Protein AF-A0A8B6HEI5-F1 (afdb_monomer)

Radius of gyration: 11.9 Å; Cα contacts (8 Å, |Δi|>4): 104; chains: 1; bounding box: 39×23×25 Å

InterPro domains:
  IPR000372 Leucine-rich repeat N-terminal domain [PF01462] (9-36)
  IPR000372 Leucine-rich repeat N-terminal domain [SM00013] (9-41)
  IPR032675 Leucine-rich repeat domain superfamily [G3DSA:3.80.10.10] (7-65)
  IPR052313 Platelet Glycoprotein Ib-IX-V Complex [PTHR22650] (6-63)

Structure (mmCIF, N/CA/C/O backbone):
data_AF-A0A8B6HEI5-F1
#
_entry.id   AF-A0A8B6HEI5-F1
#
loop_
_atom_site.group_PDB
_atom_site.id
_atom_site.type_symbol
_atom_site.label_atom_id
_atom_site.label_alt_id
_atom_site.label_comp_id
_atom_site.label_asym_id
_atom_site.label_entity_id
_atom_site.label_seq_id
_atom_site.pdbx_PDB_ins_code
_atom_site.Cartn_x
_atom_site.Cartn_y
_atom_site.Cartn_z
_atom_site.occupancy
_atom_site.B_iso_or_equiv
_atom_site.auth_seq_id
_atom_site.auth_comp_id
_atom_site.auth_asym_id
_atom_site.auth_atom_id
_atom_site.pdbx_PDB_model_num
ATOM 1 N N . MET A 1 1 ? 24.534 13.483 -5.816 1.00 48.34 1 MET A N 1
ATOM 2 C CA . MET A 1 1 ? 23.389 13.974 -5.015 1.00 48.34 1 MET A CA 1
ATOM 3 C C . MET A 1 1 ? 22.136 13.939 -5.878 1.00 48.34 1 MET A C 1
ATOM 5 O O . MET A 1 1 ? 22.246 14.235 -7.057 1.00 48.34 1 MET A O 1
ATOM 9 N N . ALA A 1 2 ? 21.009 13.574 -5.253 1.00 44.44 2 ALA A N 1
ATOM 10 C CA . ALA A 1 2 ? 19.626 13.520 -5.751 1.00 44.44 2 ALA A CA 1
ATOM 11 C C . ALA A 1 2 ? 19.297 12.476 -6.839 1.00 44.44 2 ALA A C 1
ATOM 13 O O . ALA A 1 2 ? 19.446 12.702 -8.033 1.00 44.44 2 ALA A O 1
ATOM 14 N N . CYS A 1 3 ? 18.756 11.341 -6.390 1.00 49.00 3 CYS A N 1
ATOM 15 C CA . CYS A 1 3 ? 17.948 10.451 -7.214 1.00 49.00 3 CYS A CA 1
ATOM 16 C C . CYS A 1 3 ? 16.639 11.198 -7.534 1.00 49.00 3 CYS A C 1
ATOM 18 O O . CYS A 1 3 ? 15.773 11.310 -6.668 1.00 49.00 3 CYS A O 1
ATOM 20 N N . THR A 1 4 ? 16.510 11.786 -8.723 1.00 49.84 4 THR A N 1
ATOM 21 C CA . THR A 1 4 ? 15.291 12.500 -9.144 1.00 49.84 4 THR A CA 1
ATOM 22 C C . THR A 1 4 ? 14.227 11.518 -9.628 1.00 49.84 4 THR A C 1
ATOM 24 O O . THR A 1 4 ? 13.717 11.649 -10.740 1.00 49.84 4 THR A O 1
ATOM 27 N N . VAL A 1 5 ? 13.889 10.509 -8.819 1.00 52.69 5 VAL A N 1
ATOM 28 C CA . VAL A 1 5 ? 12.686 9.727 -9.102 1.00 52.69 5 VAL A CA 1
ATOM 29 C C . VAL A 1 5 ? 11.518 10.633 -8.756 1.00 52.69 5 VAL A C 1
ATOM 31 O O . VAL A 1 5 ? 11.162 10.799 -7.590 1.00 52.69 5 VAL A O 1
ATOM 34 N N . THR A 1 6 ? 10.939 11.263 -9.768 1.00 48.66 6 THR A N 1
ATOM 35 C CA . THR A 1 6 ? 9.633 11.907 -9.677 1.00 48.66 6 THR A CA 1
ATOM 36 C C . THR A 1 6 ? 8.590 10.801 -9.480 1.00 48.66 6 THR A C 1
ATOM 38 O O . THR A 1 6 ? 7.834 10.463 -10.385 1.00 48.66 6 THR A O 1
ATOM 41 N N . VAL A 1 7 ? 8.557 10.192 -8.287 1.00 54.94 7 VAL A N 1
ATOM 42 C CA . VAL A 1 7 ? 7.419 9.395 -7.816 1.00 54.94 7 VAL A CA 1
ATOM 43 C C . VAL A 1 7 ? 6.302 10.372 -7.484 1.00 54.94 7 VAL A C 1
ATOM 45 O O . VAL A 1 7 ? 6.066 10.730 -6.331 1.00 54.94 7 VAL A O 1
ATOM 48 N N . ASN A 1 8 ? 5.660 10.887 -8.526 1.00 59.56 8 ASN A N 1
ATOM 49 C CA . ASN A 1 8 ? 4.500 11.746 -8.386 1.00 59.56 8 ASN A CA 1
ATOM 50 C C . ASN A 1 8 ? 3.369 10.879 -7.806 1.00 59.56 8 ASN A C 1
ATOM 52 O O . ASN A 1 8 ? 2.692 10.164 -8.538 1.00 59.56 8 ASN A O 1
ATOM 56 N N . GLY A 1 9 ? 3.265 10.850 -6.476 1.00 67.38 9 GLY A N 1
ATOM 57 C CA . GLY A 1 9 ? 2.239 10.102 -5.757 1.00 67.38 9 GLY A CA 1
ATOM 58 C C . GLY A 1 9 ? 2.723 8.972 -4.853 1.00 67.38 9 GLY A C 1
ATOM 59 O O . GLY A 1 9 ? 1.982 8.025 -4.661 1.00 67.38 9 GLY A O 1
ATOM 60 N N . CYS A 1 10 ? 3.934 9.015 -4.285 1.00 78.12 10 CYS A N 1
ATO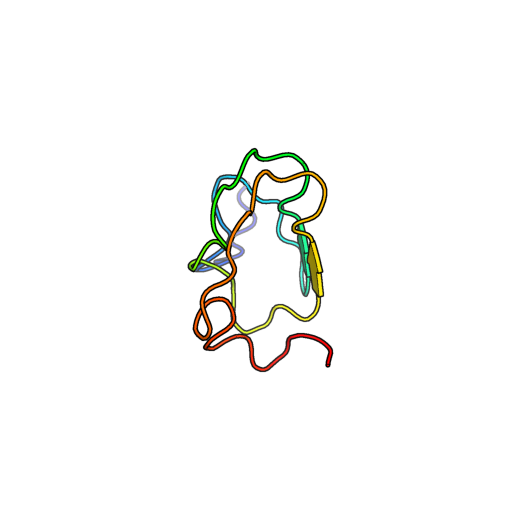M 61 C CA . CYS A 1 10 ? 4.203 8.168 -3.116 1.00 78.12 10 CYS A CA 1
ATOM 62 C C . CYS A 1 10 ? 3.644 8.839 -1.845 1.00 78.12 10 CY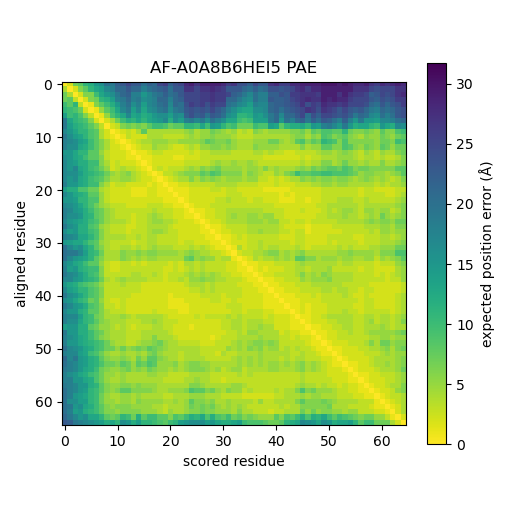S A C 1
ATOM 64 O O . CYS A 1 10 ? 4.034 9.977 -1.566 1.00 78.12 10 CYS A O 1
ATOM 66 N N . PRO A 1 11 ? 2.784 8.182 -1.040 1.00 81.62 11 PRO A N 1
ATOM 67 C CA . PRO A 1 11 ? 2.315 8.773 0.208 1.00 81.62 11 PRO A CA 1
ATOM 68 C C . PRO A 1 11 ? 3.495 9.038 1.154 1.00 81.62 11 PRO A C 1
ATOM 70 O O . PRO A 1 11 ? 4.360 8.181 1.319 1.00 81.62 11 PRO A O 1
ATOM 73 N N . THR A 1 12 ? 3.510 10.184 1.839 1.00 80.00 12 THR A N 1
ATOM 74 C CA . THR A 1 12 ? 4.577 10.580 2.789 1.00 80.00 12 THR A CA 1
ATOM 75 C C . THR A 1 12 ? 4.791 9.572 3.914 1.00 80.00 12 THR A C 1
ATOM 77 O O . THR A 1 12 ? 5.906 9.386 4.400 1.00 80.00 12 THR A O 1
ATOM 80 N N . LEU A 1 13 ? 3.723 8.890 4.321 1.00 83.81 13 LEU A N 1
ATOM 81 C CA . LEU A 1 13 ? 3.758 7.836 5.327 1.00 83.81 13 LEU A CA 1
ATOM 82 C C . LEU A 1 13 ? 3.958 6.445 4.718 1.00 83.81 13 LEU A C 1
ATOM 84 O O . LEU A 1 13 ? 3.789 5.465 5.425 1.00 83.81 13 LEU A O 1
ATOM 88 N N . CYS A 1 14 ? 4.324 6.307 3.450 1.00 88.25 14 CYS A N 1
ATOM 89 C CA . CYS A 1 14 ? 4.556 5.007 2.831 1.00 88.25 14 CYS A CA 1
ATOM 90 C C . CYS A 1 14 ? 5.952 4.923 2.228 1.00 88.25 14 CYS A C 1
ATOM 92 O O . CYS A 1 14 ? 6.628 5.921 1.993 1.00 88.25 14 CYS A O 1
ATOM 94 N N . ARG A 1 15 ? 6.411 3.693 2.008 1.00 88.31 15 ARG A N 1
ATOM 95 C CA . ARG A 1 15 ? 7.647 3.409 1.290 1.00 88.31 15 ARG A CA 1
ATOM 96 C C . ARG A 1 15 ? 7.298 2.836 -0.069 1.00 88.31 15 ARG A C 1
ATOM 98 O O . ARG A 1 15 ? 6.810 1.712 -0.148 1.00 88.31 15 ARG A O 1
ATOM 105 N N . CYS A 1 16 ? 7.556 3.600 -1.116 1.00 86.25 16 CYS A N 1
ATOM 106 C CA . CYS A 1 16 ? 7.379 3.138 -2.483 1.00 86.25 16 CYS A CA 1
ATOM 107 C C . CYS A 1 16 ? 8.679 2.545 -3.019 1.00 86.25 16 CYS A C 1
ATOM 109 O O . CYS A 1 16 ? 9.778 2.948 -2.634 1.00 86.25 16 CYS A O 1
ATOM 111 N N . SER A 1 17 ? 8.526 1.558 -3.883 1.00 84.75 17 SER A N 1
ATOM 112 C CA . SER A 1 17 ? 9.571 0.987 -4.723 1.00 84.75 17 SER A CA 1
ATOM 113 C C . SER A 1 17 ? 9.083 1.039 -6.174 1.00 84.75 17 SER A C 1
ATOM 115 O O . SER A 1 17 ? 8.062 1.672 -6.441 1.00 84.75 17 SER A O 1
ATOM 117 N N . ASP A 1 18 ? 9.780 0.389 -7.103 1.00 81.25 18 ASP A N 1
ATOM 118 C CA . ASP A 1 18 ? 9.520 0.531 -8.541 1.00 81.25 18 ASP A CA 1
ATOM 119 C C . ASP A 1 18 ? 8.067 0.207 -8.915 1.00 81.25 18 ASP A C 1
ATOM 121 O O . ASP A 1 18 ? 7.446 0.909 -9.708 1.00 81.25 18 ASP A O 1
ATOM 125 N N . THR A 1 19 ? 7.505 -0.845 -8.314 1.00 84.38 19 THR A N 1
ATOM 126 C CA . THR A 1 19 ? 6.166 -1.355 -8.654 1.00 84.38 19 THR A CA 1
ATOM 127 C C . THR A 1 19 ? 5.308 -1.695 -7.438 1.00 84.38 19 THR A C 1
ATOM 129 O O . THR A 1 19 ? 4.213 -2.235 -7.596 1.00 84.38 19 THR A O 1
ATOM 132 N N . TYR A 1 20 ? 5.763 -1.411 -6.214 1.00 88.12 20 TYR A N 1
ATOM 133 C CA . TYR A 1 20 ? 4.983 -1.684 -5.006 1.00 88.12 20 TYR A CA 1
ATOM 134 C C . TYR A 1 20 ? 5.045 -0.547 -3.990 1.00 88.12 20 TYR A C 1
ATOM 136 O O . TYR A 1 20 ? 6.048 0.159 -3.872 1.00 88.12 20 TYR A O 1
ATOM 144 N N . VAL A 1 21 ? 3.975 -0.413 -3.209 1.00 90.19 21 VAL A N 1
ATOM 145 C CA . VAL A 1 21 ? 3.825 0.605 -2.168 1.00 90.19 21 VAL A CA 1
ATOM 146 C C . VAL A 1 21 ? 3.605 -0.072 -0.825 1.00 90.19 21 VAL A C 1
ATOM 148 O O . VAL A 1 21 ? 2.679 -0.862 -0.646 1.00 90.19 21 VAL A O 1
ATOM 151 N N . ASN A 1 22 ? 4.475 0.232 0.135 1.00 91.44 22 ASN A N 1
ATOM 152 C CA . ASN A 1 22 ? 4.407 -0.293 1.489 1.00 91.44 22 ASN A CA 1
ATOM 153 C C . ASN A 1 22 ? 3.958 0.776 2.494 1.00 91.44 22 ASN A C 1
ATOM 155 O O . ASN A 1 22 ? 4.733 1.647 2.885 1.00 91.44 22 ASN A O 1
ATOM 159 N N . CYS A 1 23 ? 2.712 0.656 2.941 1.00 91.50 23 CYS A N 1
ATOM 160 C CA . CYS A 1 23 ? 2.047 1.514 3.917 1.00 91.50 23 CYS A CA 1
ATOM 161 C C . CYS A 1 23 ? 1.762 0.784 5.245 1.00 91.50 23 CYS A C 1
ATOM 163 O O . CYS A 1 23 ? 0.873 1.186 5.993 1.00 91.50 23 CYS A O 1
ATOM 165 N N . MET A 1 24 ? 2.466 -0.309 5.544 1.00 91.44 24 MET A N 1
ATOM 166 C CA . MET A 1 24 ? 2.251 -1.110 6.754 1.00 91.44 24 MET A CA 1
ATOM 167 C C . MET A 1 24 ? 2.523 -0.320 8.042 1.00 91.44 24 MET A C 1
ATOM 169 O O . MET A 1 24 ? 3.539 0.371 8.137 1.00 91.44 24 MET A O 1
ATOM 173 N N . SER A 1 25 ? 1.697 -0.538 9.075 1.00 93.38 25 SER A N 1
ATOM 174 C CA . SER A 1 25 ? 1.924 -0.020 10.438 1.00 93.38 25 SER A CA 1
ATOM 175 C C . SER A 1 25 ? 2.022 1.508 10.515 1.00 93.38 25 SER A C 1
ATOM 177 O O . SER A 1 25 ? 2.856 2.052 11.241 1.00 93.38 25 SER A O 1
ATOM 179 N N . ARG A 1 26 ? 1.179 2.204 9.748 1.00 90.62 26 ARG A N 1
ATOM 180 C CA . ARG A 1 26 ? 1.141 3.672 9.642 1.00 90.62 26 ARG A CA 1
ATOM 181 C C . ARG A 1 26 ? -0.103 4.290 10.267 1.00 90.62 26 ARG A C 1
ATOM 183 O O . ARG A 1 26 ? -0.314 5.489 10.128 1.00 90.62 26 ARG A O 1
ATOM 190 N N . SER A 1 27 ? -0.909 3.479 10.951 1.00 91.62 27 SER A N 1
ATOM 191 C CA . SER A 1 27 ? -2.150 3.898 11.609 1.00 91.62 27 SER A CA 1
ATOM 192 C C . SER A 1 27 ? -3.137 4.584 10.662 1.00 91.62 27 SER A C 1
ATOM 194 O O . SER A 1 27 ? -3.929 5.419 11.089 1.00 91.62 27 SER A O 1
ATOM 196 N N . PHE A 1 28 ? -3.107 4.229 9.373 1.00 89.94 28 PHE A N 1
ATOM 197 C CA . PHE A 1 28 ? -4.109 4.709 8.431 1.00 89.94 28 PHE A CA 1
ATOM 198 C C . PHE A 1 28 ? -5.494 4.218 8.850 1.00 89.94 28 PHE A C 1
ATOM 200 O O . PHE A 1 28 ? -5.664 3.041 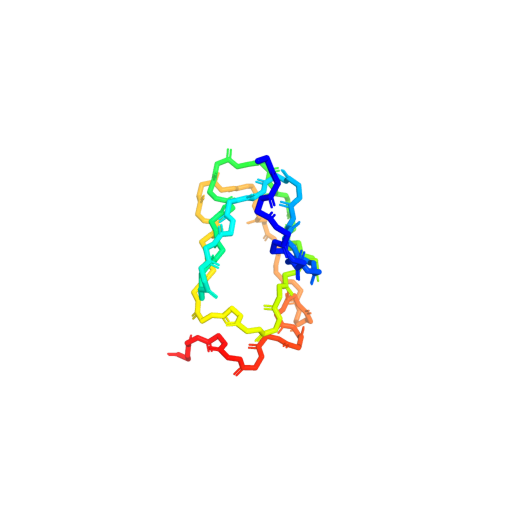9.165 1.00 89.94 28 PHE A O 1
ATOM 207 N N . THR A 1 29 ? -6.471 5.118 8.850 1.00 90.81 29 THR A N 1
ATOM 208 C CA . THR A 1 29 ? -7.888 4.803 9.085 1.00 90.81 29 THR A CA 1
ATOM 209 C C . THR A 1 29 ? -8.651 4.577 7.783 1.00 90.81 29 THR A C 1
ATOM 211 O O . THR A 1 29 ? -9.705 3.949 7.787 1.00 90.81 29 THR A O 1
ATOM 214 N N . THR A 1 30 ? -8.095 5.042 6.665 1.00 89.69 30 THR A N 1
ATOM 215 C CA . THR A 1 30 ? -8.632 4.912 5.310 1.00 89.69 30 THR A CA 1
ATOM 216 C C . THR A 1 30 ? -7.509 4.587 4.328 1.00 89.69 30 THR A C 1
ATOM 218 O O . THR A 1 30 ? -6.323 4.736 4.636 1.00 89.69 30 THR A O 1
ATOM 221 N N . VAL A 1 31 ? -7.867 4.117 3.135 1.00 87.88 31 VAL A N 1
ATOM 222 C CA . VAL A 1 31 ? -6.891 3.890 2.064 1.00 87.88 31 VAL A CA 1
ATOM 223 C C . VAL A 1 31 ? -6.396 5.246 1.542 1.00 87.88 31 VAL A C 1
ATOM 225 O O . VAL A 1 31 ? -7.218 6.092 1.190 1.00 87.88 31 VA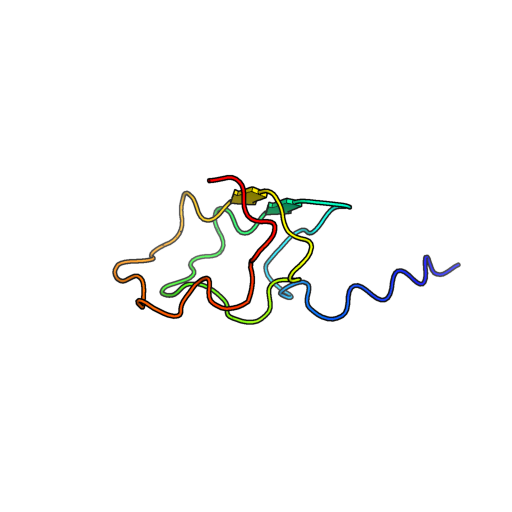L A O 1
ATOM 228 N N . PRO A 1 32 ? -5.075 5.493 1.485 1.00 83.88 32 PRO A N 1
ATOM 229 C CA . PRO A 1 32 ? -4.558 6.738 0.937 1.00 83.88 32 PRO A CA 1
ATOM 230 C C . PRO A 1 32 ? -4.820 6.806 -0.572 1.00 83.88 32 PRO A C 1
ATOM 232 O O . PRO A 1 32 ? -4.483 5.885 -1.304 1.00 83.88 32 PRO A O 1
ATOM 235 N N . SER A 1 33 ? -5.370 7.924 -1.041 1.00 80.56 33 SER A N 1
ATOM 236 C CA . SER A 1 33 ? -5.675 8.175 -2.459 1.00 80.56 33 SER A CA 1
ATOM 237 C C . SER A 1 33 ? -4.454 8.573 -3.292 1.00 80.56 33 SER A C 1
ATOM 239 O O . SER A 1 33 ? -4.500 8.584 -4.517 1.00 80.56 33 SER A O 1
ATOM 241 N N . ASN A 1 34 ? -3.343 8.901 -2.636 1.00 80.31 34 ASN A N 1
ATOM 242 C CA . ASN A 1 34 ? -2.118 9.338 -3.291 1.00 80.31 34 ASN A CA 1
ATOM 243 C C . ASN A 1 34 ? -1.193 8.143 -3.550 1.00 80.31 34 ASN A C 1
ATOM 245 O O . ASN A 1 34 ? -0.114 8.086 -2.971 1.00 80.31 34 ASN A O 1
ATOM 249 N N . ILE A 1 35 ? -1.660 7.153 -4.316 1.00 85.56 35 ILE A N 1
ATOM 250 C CA . ILE A 1 35 ? -0.904 5.951 -4.697 1.00 85.56 35 ILE A CA 1
ATOM 251 C C . ILE A 1 35 ? -0.649 6.001 -6.213 1.00 85.56 35 ILE A C 1
ATOM 253 O O . ILE A 1 35 ? -1.571 6.316 -6.965 1.00 85.56 35 ILE A O 1
ATOM 257 N N . PRO A 1 36 ? 0.559 5.666 -6.706 1.00 85.19 36 PRO A N 1
ATOM 258 C CA . PRO A 1 36 ? 0.848 5.695 -8.137 1.00 85.19 36 PRO A CA 1
ATOM 259 C C . PRO A 1 36 ? 0.037 4.636 -8.893 1.00 85.19 36 PRO A C 1
ATOM 261 O O . PRO A 1 36 ? -0.028 3.485 -8.458 1.00 85.19 36 PRO A O 1
ATOM 264 N N . SER A 1 37 ? -0.495 4.971 -10.071 1.00 85.75 37 SER A N 1
ATOM 265 C CA . SER A 1 37 ? -1.258 4.036 -10.920 1.00 85.75 37 SER A CA 1
ATOM 266 C C . SER A 1 37 ? -0.437 2.845 -11.433 1.00 85.75 37 SER A C 1
ATOM 268 O O . SER A 1 37 ? -1.004 1.807 -11.766 1.00 85.75 37 SER A O 1
ATOM 270 N N . SER A 1 38 ? 0.895 2.963 -11.448 1.00 85.06 38 SER A N 1
ATOM 271 C CA . SER A 1 38 ? 1.845 1.886 -11.761 1.00 85.06 38 SER A CA 1
ATOM 272 C C . SER A 1 38 ? 2.029 0.865 -10.628 1.00 85.06 38 SER A C 1
ATOM 274 O O . SER A 1 38 ? 2.797 -0.089 -10.770 1.00 85.06 38 SER A O 1
ATOM 276 N N . THR A 1 39 ? 1.356 1.053 -9.489 1.00 87.19 39 THR A N 1
ATO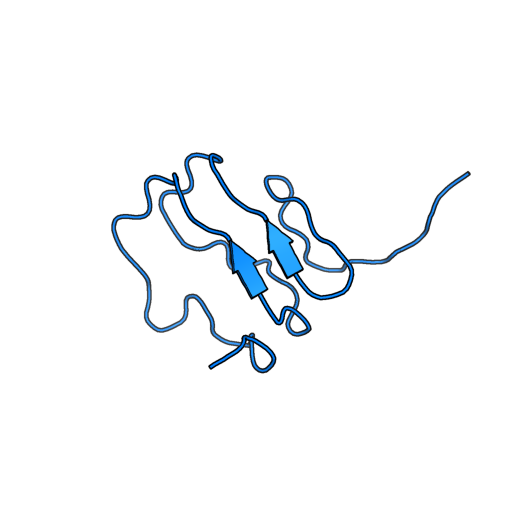M 277 C CA . THR A 1 39 ? 1.455 0.155 -8.335 1.00 87.19 39 THR A CA 1
ATOM 278 C C . THR A 1 39 ? 0.827 -1.195 -8.645 1.00 87.19 39 THR A C 1
ATOM 280 O O . THR A 1 39 ? -0.377 -1.304 -8.837 1.00 87.19 39 THR A O 1
ATOM 283 N N . THR A 1 40 ? 1.645 -2.243 -8.607 1.00 90.81 40 THR A N 1
ATOM 284 C CA . THR A 1 40 ? 1.218 -3.640 -8.767 1.00 90.81 40 THR A CA 1
ATOM 285 C C . THR A 1 40 ? 0.887 -4.315 -7.444 1.00 90.81 40 THR A C 1
ATOM 287 O O . THR A 1 40 ? 0.093 -5.253 -7.403 1.00 90.81 40 THR A O 1
ATOM 290 N N . LYS A 1 41 ? 1.488 -3.848 -6.342 1.00 90.50 41 LYS A N 1
ATOM 291 C CA . LYS A 1 41 ? 1.294 -4.406 -4.998 1.00 90.50 41 LYS A CA 1
ATOM 292 C C . LYS A 1 41 ? 1.192 -3.292 -3.968 1.00 90.50 41 LYS A C 1
ATOM 294 O O . LYS A 1 41 ? 2.085 -2.452 -3.868 1.00 90.50 41 LYS A O 1
ATOM 299 N N . LEU A 1 42 ? 0.137 -3.329 -3.164 1.00 90.44 42 LEU A N 1
ATOM 300 C CA . LEU A 1 42 ? -0.130 -2.352 -2.116 1.00 90.44 42 LEU A CA 1
ATOM 301 C C . LEU A 1 42 ? -0.227 -3.051 -0.759 1.00 90.44 42 LEU A C 1
ATOM 303 O O . LEU A 1 42 ? -1.097 -3.889 -0.535 1.00 90.44 42 LEU A O 1
ATOM 307 N N . TYR A 1 43 ? 0.663 -2.695 0.164 1.00 91.12 43 TYR A N 1
ATOM 308 C CA . TYR A 1 43 ? 0.670 -3.246 1.515 1.00 91.12 43 TYR A CA 1
ATOM 309 C C . TYR A 1 43 ? 0.046 -2.261 2.499 1.00 91.12 43 TYR A C 1
ATOM 311 O O . TYR A 1 43 ? 0.673 -1.274 2.873 1.00 91.12 43 TYR A O 1
ATOM 319 N N . LEU A 1 44 ? -1.161 -2.571 2.969 1.00 91.50 44 LEU A N 1
ATOM 320 C CA . LEU A 1 44 ? -1.894 -1.781 3.970 1.00 91.50 44 LEU A CA 1
ATOM 321 C C . LEU A 1 44 ? -2.111 -2.534 5.293 1.00 91.50 44 LEU A C 1
ATOM 323 O O . LEU A 1 44 ? -2.893 -2.104 6.135 1.00 91.50 44 LEU A O 1
ATOM 327 N N . HIS A 1 45 ? -1.423 -3.656 5.502 1.00 90.06 45 HIS A N 1
ATOM 328 C CA . HIS A 1 45 ? -1.593 -4.477 6.698 1.00 90.06 45 HIS A CA 1
ATOM 329 C C . HIS A 1 45 ? -1.086 -3.777 7.971 1.00 90.06 45 HIS A C 1
ATOM 331 O O . HIS A 1 45 ? -0.194 -2.928 7.928 1.00 90.06 45 HIS A O 1
ATOM 337 N N . ARG A 1 46 ? -1.643 -4.167 9.127 1.00 92.94 46 ARG A N 1
ATOM 338 C CA . ARG A 1 46 ? -1.367 -3.554 10.445 1.00 92.94 46 ARG A CA 1
ATOM 339 C C . ARG A 1 46 ? -1.689 -2.052 10.500 1.00 92.94 46 ARG A C 1
ATOM 341 O O . ARG A 1 46 ? -1.025 -1.307 11.209 1.00 92.94 46 ARG A O 1
ATOM 348 N N . ASN A 1 47 ? -2.689 -1.614 9.741 1.00 92.81 47 ASN A N 1
ATOM 349 C CA . ASN A 1 47 ? -3.303 -0.296 9.888 1.00 92.81 47 ASN A CA 1
ATOM 350 C C . ASN A 1 47 ? -4.657 -0.415 10.597 1.00 92.81 47 ASN A C 1
ATOM 352 O O . ASN A 1 47 ? -5.146 -1.519 10.830 1.00 92.81 47 ASN A O 1
ATOM 356 N N . SER A 1 48 ? -5.261 0.728 10.903 1.00 94.81 48 SER A N 1
ATOM 357 C CA . SER A 1 48 ? -6.566 0.842 11.560 1.00 94.81 48 SER A CA 1
ATOM 358 C C . SER A 1 48 ? -7.683 1.104 10.546 1.00 94.81 48 SER A C 1
ATOM 360 O O . SER A 1 48 ? -8.626 1.835 10.838 1.00 94.81 48 SER A O 1
ATOM 362 N N . ILE A 1 49 ? -7.553 0.550 9.336 1.00 91.12 49 ILE A N 1
ATOM 363 C CA . ILE A 1 49 ? -8.528 0.727 8.259 1.00 91.12 49 ILE A CA 1
ATOM 364 C C . ILE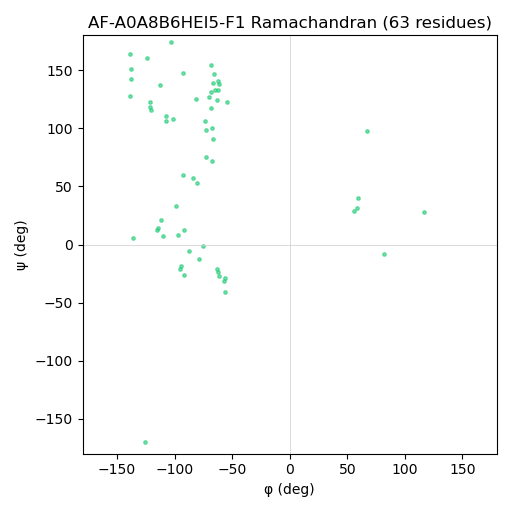 A 1 49 ? -9.754 -0.112 8.603 1.00 91.12 49 ILE A C 1
ATOM 366 O O . ILE A 1 49 ? -9.712 -1.339 8.540 1.00 91.12 49 ILE A O 1
ATOM 370 N N . THR A 1 50 ? -10.832 0.554 9.003 1.00 90.81 50 THR A N 1
ATOM 371 C CA . THR A 1 50 ? -12.108 -0.085 9.358 1.00 90.81 50 THR A CA 1
ATOM 372 C C . THR A 1 50 ? -13.082 -0.117 8.190 1.00 90.81 50 THR A C 1
ATOM 374 O O . THR A 1 50 ? -13.998 -0.936 8.174 1.00 90.81 50 THR A O 1
ATOM 377 N N . GLN A 1 51 ? -12.884 0.765 7.210 1.00 89.00 51 GLN A N 1
ATOM 378 C CA . GLN A 1 51 ? -13.714 0.887 6.022 1.00 89.00 51 GLN A CA 1
ATOM 379 C C . GLN A 1 51 ? -12.835 1.095 4.793 1.00 89.00 51 GLN A C 1
ATOM 381 O O . GLN A 1 51 ? -11.810 1.776 4.841 1.00 89.00 51 GLN A O 1
ATOM 386 N N . ILE A 1 52 ? -13.249 0.481 3.691 1.00 88.69 52 ILE A N 1
ATOM 387 C CA . ILE A 1 52 ? -12.621 0.634 2.386 1.00 88.69 52 ILE A CA 1
ATOM 388 C C . ILE A 1 52 ? -13.691 1.190 1.459 1.00 88.69 52 ILE A C 1
ATOM 390 O O . ILE A 1 52 ? -14.703 0.532 1.219 1.00 88.69 52 ILE A O 1
ATOM 394 N N . ASP A 1 53 ? -13.469 2.401 0.961 1.00 88.25 53 ASP A N 1
ATOM 395 C CA . ASP A 1 53 ? -14.357 3.010 -0.021 1.00 88.25 53 ASP A CA 1
ATOM 396 C C . ASP A 1 53 ? -14.311 2.230 -1.337 1.00 88.25 53 ASP A C 1
ATOM 398 O O . ASP A 1 53 ? -13.260 1.733 -1.743 1.00 88.25 53 ASP A O 1
ATOM 402 N N . ALA A 1 54 ? -15.433 2.176 -2.057 1.00 86.88 54 ALA A N 1
ATOM 403 C CA . ALA A 1 54 ? -15.486 1.538 -3.377 1.00 86.88 54 ALA A CA 1
ATOM 404 C C . ALA A 1 54 ? -14.465 2.144 -4.360 1.00 86.88 54 ALA A C 1
ATOM 406 O O . ALA A 1 54 ? -13.931 1.447 -5.218 1.00 86.88 54 ALA A O 1
ATOM 407 N N . ASN A 1 55 ? -14.146 3.427 -4.169 1.00 87.25 55 ASN A N 1
ATOM 408 C CA . ASN A 1 55 ? -13.218 4.188 -5.000 1.00 87.25 55 ASN A CA 1
ATOM 409 C C . ASN A 1 55 ? -11.797 4.245 -4.403 1.00 87.25 55 ASN A C 1
ATOM 411 O O . ASN A 1 55 ? -10.946 4.978 -4.896 1.00 87.25 55 ASN A O 1
ATOM 415 N N . ALA A 1 56 ? -11.515 3.499 -3.329 1.00 85.62 56 ALA A N 1
ATOM 416 C CA . ALA A 1 56 ? -10.223 3.520 -2.636 1.00 85.62 56 ALA A CA 1
ATOM 417 C C . ALA A 1 56 ? -9.037 3.091 -3.518 1.00 85.62 56 ALA A C 1
ATOM 419 O O . ALA A 1 56 ? -7.900 3.488 -3.271 1.00 85.62 56 ALA A O 1
ATOM 420 N N . PHE A 1 57 ? -9.303 2.264 -4.528 1.00 87.19 57 PHE A N 1
ATOM 421 C CA . PHE A 1 57 ? -8.307 1.756 -5.474 1.00 87.19 57 PHE A CA 1
ATOM 422 C C . PHE A 1 57 ? -8.550 2.272 -6.893 1.00 87.19 57 PHE A C 1
ATOM 424 O O . PHE A 1 57 ? -8.003 1.730 -7.855 1.00 87.19 57 PHE A O 1
ATOM 431 N N . ASP A 1 58 ? -9.389 3.296 -7.035 1.00 86.50 58 ASP A N 1
ATOM 432 C CA . ASP A 1 58 ? -9.731 3.840 -8.338 1.00 86.50 58 ASP A CA 1
ATOM 433 C C . ASP A 1 58 ? -8.481 4.453 -8.989 1.00 86.50 58 ASP A C 1
ATOM 435 O O . ASP A 1 58 ? -7.681 5.130 -8.341 1.00 86.50 58 ASP A O 1
ATOM 439 N N . GLY A 1 59 ? -8.245 4.135 -10.261 1.00 83.06 59 GLY A N 1
ATOM 440 C CA . GLY A 1 59 ? -7.009 4.501 -10.967 1.00 83.06 59 GLY A CA 1
ATOM 441 C C . GLY A 1 59 ? -5.799 3.578 -10.736 1.00 83.06 59 GLY A C 1
ATOM 442 O O . GLY A 1 59 ? -4.815 3.685 -11.476 1.00 83.06 59 GLY A O 1
ATOM 443 N N . LEU A 1 60 ? -5.861 2.609 -9.812 1.00 87.00 60 LEU A N 1
ATOM 444 C CA . LEU A 1 60 ? -4.813 1.591 -9.618 1.00 87.00 60 LEU A CA 1
ATOM 445 C C . LEU A 1 60 ? -4.982 0.406 -10.581 1.00 87.00 60 LEU A C 1
ATOM 447 O O . LEU A 1 60 ? -5.089 -0.749 -10.179 1.00 87.00 60 LEU A O 1
ATOM 451 N N . SER A 1 61 ? -4.997 0.697 -11.881 1.00 85.94 61 SER A N 1
ATOM 452 C CA . SER A 1 61 ? -5.228 -0.297 -12.945 1.00 85.94 61 SER A CA 1
ATOM 453 C C . SER A 1 61 ? -4.177 -1.414 -13.023 1.00 85.94 61 SER A C 1
ATOM 455 O O . SER A 1 61 ? -4.475 -2.494 -13.527 1.00 85.94 61 SER A O 1
ATOM 457 N N . ALA A 1 62 ? -2.961 -1.172 -12.520 1.00 86.88 62 ALA A N 1
ATOM 458 C CA . ALA A 1 62 ? -1.885 -2.159 -12.480 1.00 86.88 62 ALA A CA 1
ATOM 459 C C . ALA A 1 62 ? -1.910 -3.052 -11.227 1.00 86.88 62 ALA A C 1
ATOM 461 O O . ALA A 1 62 ? -1.093 -3.973 -11.138 1.00 86.88 62 ALA A O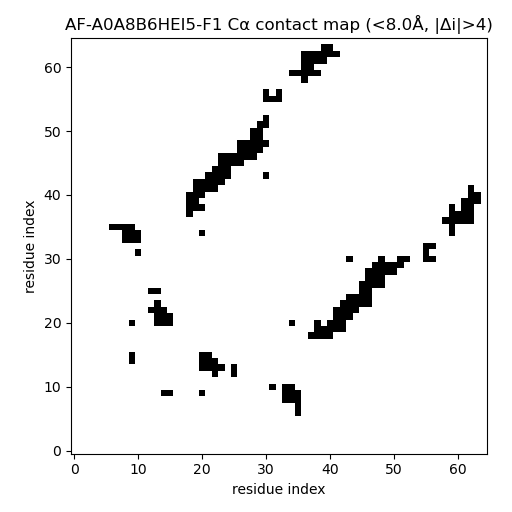 1
ATOM 462 N N . LEU A 1 63 ? -2.800 -2.786 -10.260 1.00 85.25 63 LEU A N 1
ATOM 463 C CA . LEU A 1 63 ? -2.858 -3.530 -9.005 1.00 85.25 63 LEU A CA 1
ATOM 464 C C . LEU A 1 63 ? -3.204 -4.992 -9.301 1.00 85.25 63 LEU A C 1
ATOM 466 O O . LEU A 1 63 ? -4.194 -5.278 -9.974 1.00 85.25 63 LEU A O 1
ATOM 470 N N . GLY A 1 64 ? -2.356 -5.910 -8.829 1.00 78.00 64 GLY A N 1
ATOM 471 C CA . GLY A 1 64 ? -2.521 -7.340 -9.070 1.00 78.00 64 GLY A CA 1
ATOM 472 C C . GLY A 1 64 ? -3.906 -7.802 -8.624 1.00 78.00 64 GLY A C 1
ATOM 473 O O . GLY A 1 64 ? -4.276 -7.590 -7.469 1.00 78.00 64 GLY A O 1
ATOM 474 N N . ARG A 1 6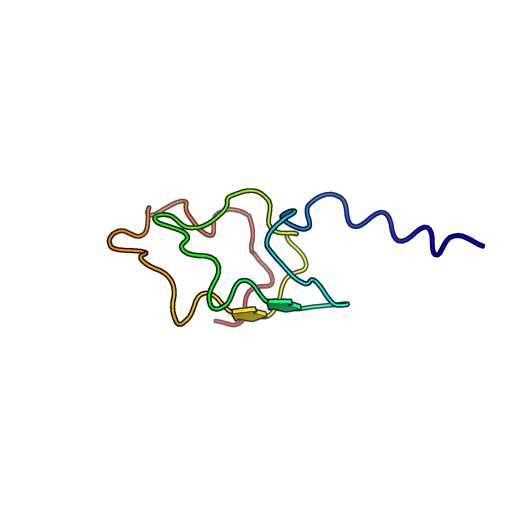5 ? -4.655 -8.378 -9.567 1.00 60.03 65 ARG A N 1
ATOM 475 C CA . ARG A 1 65 ? -6.007 -8.898 -9.359 1.00 60.03 65 ARG A CA 1
ATOM 476 C C . ARG A 1 65 ? -6.009 -10.138 -8.471 1.00 60.03 65 ARG A C 1
ATOM 478 O O . ARG A 1 65 ? -5.065 -10.951 -8.606 1.00 60.03 65 ARG A O 1
#

Organism: Mytilus galloprovincialis (NCBI:txid29158)

Foldseek 3Di:
DDPPPPPQQQPPQWDDDPAAIGNAQSQDCEQDPRHDLSHQYYHHYNHNPPDYDPCSCPSVPNHHD

Secondary structure (DSSP, 8-state):
-------TT--TTSEE-SSEEE-TTS--SS--S---TT-SEEE-TTS------TTTTTT-TTS--

Sequence (65 aa):
MACTVTVNGCPTLCRCSDTYVNCMSRSFTTVPSNIPSSTTKLYLHRNSITQIDANAFDGLSALGR

Nearest PDB structures (foldseek):
  3g3a-assembly1_A  TM=9.498E-01  e=1.892E-05  Petromyzon ma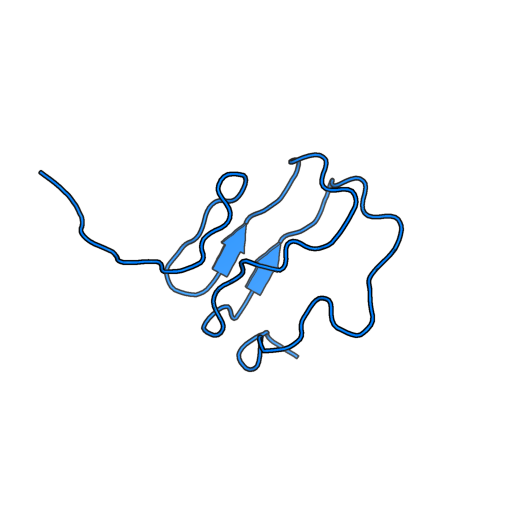rinus
  6bxc-assembly1_D  TM=9.407E-01  e=1.892E-05  Petromyzon marinus
  5uff-assembly1_A  TM=9.440E-01  e=2.211E-05  Petromyzon marinus
  9cj0-assembly1_A  TM=9.473E-01  e=3.019E-05  Petromyzon marinus
  3g3b-assembly2_C  TM=9.355E-01  e=3.528E-05  Petromyzon marinus

Solvent-accessible surface area (backbone atoms only — not comparable to full-atom values): 3991 Å² total; per-residue (Å²): 134,80,86,83,73,81,64,80,36,60,44,91,78,37,50,66,58,97,42,34,38,42,36,54,64,58,65,39,53,52,67,71,78,49,58,44,43,67,27,34,42,77,41,63,55,74,37,56,56,81,56,78,60,95,64,46,60,65,73,36,81,48,40,69,128

Mean predicted aligned error: 6.74 Å

pLDDT: mean 82.22, std 13.03, range [44.44, 94.81]